Protein AF-A0A0K2SJX7-F1 (afdb_monomer_lite)

Sequence (72 aa):
MWAEEVASFPEEAANELETYVYRLIDPRNGETFYVGRGKGNRAEEVARFYVGKAIPEAYRKRGAANPVRYTW

pLDDT: mean 70.98, std 14.33, range [32.28, 87.62]

Foldseek 3Di:
DFDDQLDFDDPVCLVVVQKDKDFDADPVPRHTAEIDMDGGRVSNVVVVVPGPDDDDPVLDDVPPPYPHDPDD

Radius of gyration: 13.55 Å; chains: 1; bounding box: 34×31×35 Å

Structure (mmCIF, N/CA/C/O backbone):
data_AF-A0A0K2SJX7-F1
#
_entry.id   AF-A0A0K2SJX7-F1
#
loop_
_at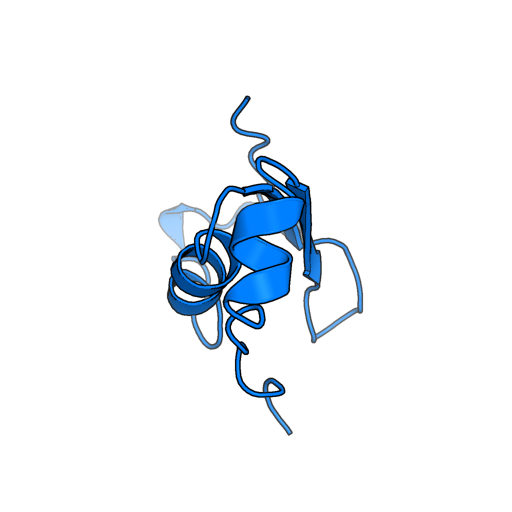om_site.group_PDB
_atom_site.id
_atom_site.type_symbol
_atom_site.label_atom_id
_atom_site.label_alt_id
_atom_site.label_comp_id
_atom_site.label_asym_id
_atom_site.label_entity_id
_atom_site.label_seq_id
_atom_site.pdbx_PDB_ins_code
_atom_site.Cartn_x
_atom_site.Cartn_y
_atom_site.Cartn_z
_atom_site.occupancy
_atom_site.B_iso_or_equiv
_atom_site.auth_seq_id
_atom_site.auth_comp_id
_atom_site.auth_asym_id
_atom_site.auth_atom_id
_atom_site.pdbx_PDB_model_num
ATOM 1 N N . MET A 1 1 ? -0.311 -18.826 -6.927 1.00 32.28 1 MET A N 1
ATOM 2 C CA . MET A 1 1 ? -1.362 -18.400 -5.983 1.00 32.28 1 MET A CA 1
ATOM 3 C C . MET A 1 1 ? -1.153 -16.903 -5.779 1.00 32.28 1 MET A C 1
ATOM 5 O O . MET A 1 1 ? -0.295 -16.534 -4.994 1.00 32.28 1 MET A O 1
ATOM 9 N N . TRP A 1 2 ? -1.724 -16.057 -6.643 1.00 42.59 2 TRP A N 1
ATOM 10 C CA . TRP A 1 2 ? -1.431 -14.615 -6.657 1.00 42.59 2 TRP A CA 1
ATOM 11 C C . TRP A 1 2 ? -2.440 -13.879 -5.780 1.00 42.59 2 TRP A C 1
ATOM 13 O O . TRP A 1 2 ? -3.628 -14.105 -5.963 1.00 42.59 2 TRP A O 1
ATOM 23 N N . ALA A 1 3 ? -1.904 -13.023 -4.902 1.00 46.25 3 ALA A N 1
ATOM 24 C CA . ALA A 1 3 ? -2.556 -12.022 -4.058 1.00 46.25 3 ALA A CA 1
ATOM 25 C C . ALA A 1 3 ? -3.773 -12.516 -3.260 1.00 46.25 3 ALA A C 1
ATOM 27 O O . ALA A 1 3 ? -4.857 -12.702 -3.805 1.00 46.25 3 ALA A O 1
ATOM 28 N N . GLU A 1 4 ? -3.604 -12.635 -1.939 1.00 57.38 4 GLU A N 1
ATOM 29 C CA . GLU A 1 4 ? -4.729 -12.406 -1.029 1.00 57.38 4 GLU A CA 1
ATOM 30 C C . GLU A 1 4 ? -5.450 -11.133 -1.487 1.00 57.38 4 GLU A C 1
ATOM 32 O O . GLU A 1 4 ? -4.795 -10.142 -1.837 1.00 57.38 4 GLU A O 1
ATOM 37 N N . GLU A 1 5 ? -6.778 -11.200 -1.597 1.00 62.75 5 GLU A N 1
ATOM 38 C CA . GLU A 1 5 ? -7.588 -10.062 -2.012 1.00 62.75 5 GLU A CA 1
ATOM 39 C C . GLU A 1 5 ? -7.165 -8.837 -1.207 1.00 62.75 5 GLU A C 1
ATOM 41 O O . GLU A 1 5 ? -7.012 -8.895 0.013 1.00 62.75 5 GLU A O 1
ATOM 46 N N . VAL A 1 6 ? -6.914 -7.731 -1.906 1.00 65.75 6 VAL A N 1
ATOM 47 C CA . VAL A 1 6 ? -6.604 -6.464 -1.255 1.00 65.75 6 VAL A CA 1
ATOM 48 C C . VAL A 1 6 ? -7.845 -6.069 -0.457 1.00 65.75 6 VAL A C 1
ATOM 50 O O . VAL A 1 6 ? -8.805 -5.557 -1.028 1.00 65.75 6 VAL A O 1
ATOM 53 N N . ALA A 1 7 ? -7.835 -6.372 0.837 1.00 69.25 7 ALA A N 1
ATOM 54 C CA . ALA A 1 7 ? -8.951 -6.122 1.727 1.00 69.25 7 ALA A CA 1
ATOM 55 C C . ALA A 1 7 ? -8.976 -4.648 2.148 1.00 69.25 7 ALA A C 1
ATOM 57 O O . ALA A 1 7 ? -7.942 -4.060 2.479 1.00 69.25 7 ALA A O 1
ATOM 58 N N . SER A 1 8 ? -10.173 -4.065 2.163 1.00 77.62 8 SER A N 1
ATOM 59 C CA . SER A 1 8 ? -10.423 -2.804 2.857 1.00 77.62 8 SER A CA 1
ATOM 60 C C . SER A 1 8 ? -10.230 -2.981 4.361 1.00 77.62 8 SER A C 1
ATOM 62 O O . SER A 1 8 ? -10.461 -4.057 4.918 1.00 77.62 8 SER A O 1
ATOM 64 N N . PHE A 1 9 ? -9.840 -1.899 5.032 1.00 78.94 9 PHE A N 1
ATOM 65 C CA . PHE A 1 9 ? -9.917 -1.865 6.486 1.00 78.94 9 PHE A CA 1
ATOM 66 C C . PHE A 1 9 ? -11.388 -1.965 6.920 1.00 78.94 9 PHE A C 1
ATOM 68 O O . PHE A 1 9 ? -12.256 -1.430 6.224 1.00 78.94 9 PHE A O 1
ATOM 75 N N . PRO A 1 10 ? -11.682 -2.594 8.073 1.00 84.62 10 PRO A N 1
ATOM 76 C CA . PRO A 1 10 ? -12.965 -2.405 8.739 1.00 84.62 10 PRO A CA 1
ATOM 77 C C . PRO A 1 10 ? -13.239 -0.911 8.929 1.00 84.62 10 PRO A C 1
ATOM 79 O O . PRO A 1 10 ? -12.314 -0.139 9.210 1.00 84.62 10 PRO A O 1
ATOM 82 N N . GLU A 1 11 ? -14.493 -0.499 8.766 1.00 81.94 11 GLU A N 1
ATOM 83 C CA . GLU A 1 11 ? -14.874 0.916 8.784 1.00 81.94 11 GLU A CA 1
ATOM 84 C C . GLU A 1 11 ? -14.530 1.572 10.130 1.00 81.94 11 GLU A C 1
ATOM 86 O O . GLU A 1 11 ? -14.043 2.703 10.170 1.00 81.94 11 GLU A O 1
ATOM 91 N N . GLU A 1 12 ? -14.664 0.828 11.230 1.00 85.81 12 GLU A N 1
ATOM 92 C CA . GLU A 1 12 ? -14.270 1.275 12.566 1.00 85.81 12 GLU A CA 1
ATOM 93 C C . GLU A 1 12 ? -12.765 1.567 12.650 1.00 85.81 12 GLU A C 1
ATOM 95 O O . GLU A 1 12 ? -12.364 2.630 13.121 1.00 85.81 12 GLU A O 1
ATOM 100 N N . ALA A 1 13 ? -11.927 0.671 12.119 1.00 81.69 13 ALA A N 1
ATOM 101 C CA . ALA A 1 13 ? -10.474 0.835 12.131 1.00 81.69 13 ALA A CA 1
ATOM 102 C C . ALA A 1 13 ? -10.021 1.999 11.236 1.00 81.69 13 ALA A C 1
ATOM 104 O O . ALA A 1 13 ? -9.116 2.754 11.590 1.00 81.69 13 ALA A O 1
ATOM 105 N N . ALA A 1 14 ? -10.662 2.173 10.078 1.00 81.06 14 ALA A N 1
ATOM 106 C CA . ALA A 1 14 ? -10.397 3.290 9.177 1.00 81.06 14 ALA A CA 1
ATOM 107 C C . ALA A 1 14 ? -10.718 4.651 9.820 1.00 81.06 14 ALA A C 1
ATOM 109 O O . ALA A 1 14 ? -9.985 5.620 9.595 1.00 81.06 14 ALA A O 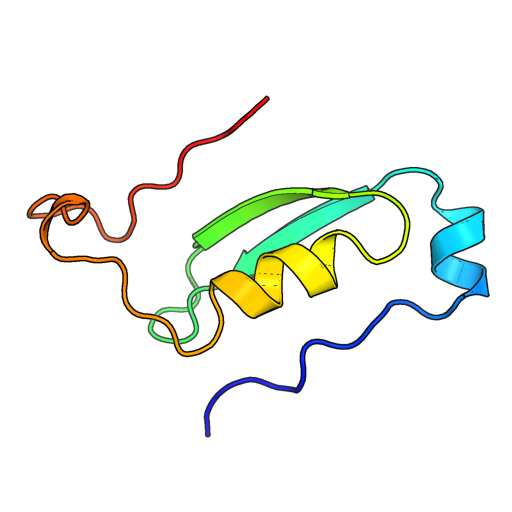1
ATOM 110 N N . ASN A 1 15 ? -11.792 4.711 10.613 1.00 82.94 15 ASN A N 1
ATOM 111 C CA . ASN A 1 15 ? -12.217 5.912 11.327 1.00 82.94 15 ASN A CA 1
ATOM 112 C C . ASN A 1 15 ? -11.312 6.228 12.526 1.00 82.94 15 ASN A C 1
ATOM 114 O O . ASN A 1 15 ? -10.971 7.391 12.726 1.00 82.94 15 ASN A O 1
ATOM 118 N N . GLU A 1 16 ? -10.883 5.216 13.284 1.00 87.31 16 GLU A N 1
ATOM 119 C CA . GLU A 1 16 ? -10.041 5.395 14.475 1.00 87.31 16 GLU A CA 1
ATOM 120 C C . GLU A 1 16 ? -8.588 5.746 14.136 1.00 87.31 16 GLU A C 1
ATOM 122 O O . GLU A 1 16 ? -7.972 6.567 14.812 1.00 87.31 16 GLU A O 1
ATOM 127 N N . LEU A 1 17 ? -8.029 5.157 13.071 1.00 84.25 17 LEU A N 1
ATOM 128 C CA . LEU A 1 17 ? -6.626 5.378 12.721 1.00 84.25 17 LEU A CA 1
ATOM 129 C C . LEU A 1 17 ? -6.345 6.818 12.285 1.00 84.25 17 LEU A C 1
ATOM 131 O O . LEU A 1 17 ? -5.221 7.267 12.481 1.00 84.25 17 LEU A O 1
ATOM 135 N N . GLU A 1 18 ? -7.326 7.517 11.692 1.00 83.19 18 GLU A N 1
ATOM 136 C CA . GLU A 1 18 ? -7.248 8.828 11.014 1.00 83.19 18 GLU A CA 1
ATOM 137 C C . GLU A 1 18 ? -6.187 8.927 9.901 1.00 83.19 18 GLU A C 1
ATOM 139 O O . GLU A 1 18 ? -6.483 9.364 8.788 1.00 83.19 18 GLU A O 1
ATOM 144 N N . THR A 1 19 ? -4.953 8.511 10.174 1.00 86.69 19 THR A N 1
ATOM 145 C CA . THR A 1 19 ? -3.822 8.400 9.264 1.00 86.69 19 THR A CA 1
ATOM 146 C C . THR A 1 19 ? -2.957 7.195 9.638 1.00 86.69 19 THR A C 1
ATOM 148 O O . THR A 1 19 ? -2.657 6.967 10.804 1.00 86.69 19 THR A O 1
ATOM 151 N N . TYR A 1 20 ? -2.471 6.455 8.646 1.00 85.12 20 TYR A N 1
ATOM 152 C CA . TYR A 1 20 ? -1.610 5.287 8.854 1.00 85.12 20 TYR A CA 1
ATOM 153 C C . TYR A 1 20 ? -0.502 5.210 7.799 1.00 85.12 20 TYR A C 1
ATOM 155 O O . TYR A 1 20 ? -0.515 5.934 6.801 1.00 85.12 20 TYR A O 1
ATOM 163 N N . VAL A 1 21 ? 0.472 4.324 8.010 1.00 85.25 21 VAL A N 1
ATOM 164 C CA . VAL A 1 21 ? 1.510 3.991 7.025 1.00 85.25 21 VAL A CA 1
ATOM 165 C C . VAL A 1 21 ? 1.318 2.543 6.594 1.00 85.25 21 VAL A C 1
ATOM 167 O O . VAL A 1 21 ? 1.171 1.662 7.436 1.00 85.25 21 VAL A O 1
ATOM 170 N N . TYR A 1 22 ? 1.323 2.295 5.288 1.00 83.69 22 TYR A N 1
ATOM 171 C CA . TYR A 1 22 ? 1.223 0.956 4.714 1.00 83.69 22 TYR A CA 1
ATOM 172 C C . TYR A 1 22 ? 2.437 0.652 3.846 1.00 83.69 22 TYR A C 1
ATOM 174 O O . TYR A 1 22 ? 3.047 1.550 3.259 1.00 83.69 22 TYR A O 1
ATOM 182 N N . ARG A 1 23 ? 2.769 -0.638 3.748 1.00 82.50 23 ARG A N 1
ATOM 183 C CA . ARG A 1 23 ? 3.761 -1.145 2.801 1.00 82.50 23 ARG A CA 1
ATOM 184 C C . ARG A 1 23 ? 3.116 -2.142 1.847 1.00 82.50 23 ARG A C 1
ATOM 186 O O . ARG A 1 23 ? 2.382 -3.020 2.290 1.00 82.50 23 ARG A O 1
ATOM 193 N N . LEU A 1 24 ? 3.415 -2.028 0.559 1.00 77.50 24 LEU A N 1
ATOM 194 C CA . LEU A 1 24 ? 3.146 -3.082 -0.415 1.00 77.50 24 LEU A CA 1
ATOM 195 C C . LEU A 1 24 ? 4.393 -3.954 -0.519 1.00 77.50 24 LEU A C 1
ATOM 197 O O . LEU A 1 24 ? 5.510 -3.436 -0.589 1.00 77.50 24 LEU A O 1
ATOM 201 N N . ILE A 1 25 ? 4.195 -5.265 -0.513 1.00 78.50 25 ILE A N 1
ATOM 202 C CA . ILE A 1 25 ? 5.263 -6.262 -0.584 1.00 78.50 25 ILE A CA 1
ATOM 203 C C . ILE A 1 25 ? 5.247 -6.875 -1.981 1.00 78.50 25 ILE A C 1
ATOM 205 O O . ILE A 1 25 ? 4.182 -7.203 -2.505 1.00 78.50 25 ILE A O 1
ATOM 209 N N . ASP A 1 26 ? 6.419 -7.024 -2.587 1.00 75.44 26 ASP A N 1
ATOM 210 C CA . ASP A 1 26 ? 6.570 -7.749 -3.839 1.00 75.44 26 ASP A CA 1
ATOM 211 C C . ASP A 1 26 ? 6.409 -9.257 -3.578 1.00 75.44 26 ASP A C 1
ATOM 213 O O . ASP A 1 26 ? 7.228 -9.855 -2.874 1.00 75.44 26 ASP A O 1
ATOM 217 N N . PRO A 1 27 ? 5.378 -9.915 -4.136 1.00 71.62 27 PRO A N 1
ATOM 218 C CA . PRO A 1 27 ? 5.113 -11.322 -3.849 1.00 71.62 27 PRO A CA 1
ATOM 219 C C . PRO A 1 27 ? 6.172 -12.271 -4.430 1.00 71.62 27 PRO A C 1
ATOM 221 O O . PRO A 1 27 ? 6.160 -13.458 -4.115 1.00 71.62 27 PRO A O 1
ATOM 224 N N . ARG A 1 28 ? 7.074 -11.788 -5.296 1.00 72.56 28 ARG A N 1
ATOM 225 C CA . ARG A 1 28 ? 8.104 -12.615 -5.945 1.00 72.56 28 ARG A CA 1
ATOM 226 C C . ARG A 1 28 ? 9.295 -12.882 -5.033 1.00 72.56 28 ARG A C 1
ATOM 228 O O . ARG A 1 28 ? 9.930 -13.923 -5.167 1.00 72.56 28 ARG A O 1
ATOM 235 N N . ASN A 1 29 ? 9.619 -11.937 -4.155 1.00 76.75 29 ASN A N 1
ATOM 236 C CA . ASN A 1 29 ? 10.816 -11.993 -3.315 1.00 76.75 29 ASN A CA 1
ATOM 237 C C . ASN A 1 29 ? 10.590 -11.530 -1.864 1.00 76.75 29 ASN A C 1
ATOM 239 O O . ASN A 1 29 ? 11.507 -11.629 -1.055 1.00 76.75 29 ASN A O 1
ATOM 243 N N . GLY A 1 30 ? 9.392 -11.050 -1.516 1.00 74.88 30 GLY A N 1
ATOM 244 C CA . GLY A 1 30 ? 9.067 -10.569 -0.173 1.00 74.88 30 GLY A CA 1
ATOM 245 C C . GLY A 1 30 ? 9.648 -9.191 0.161 1.00 74.88 30 GLY A C 1
ATOM 246 O O . GLY A 1 30 ? 9.523 -8.739 1.300 1.00 74.88 30 GLY A O 1
ATOM 247 N N . GLU A 1 31 ? 10.276 -8.506 -0.797 1.00 77.69 31 GLU A N 1
ATOM 248 C CA . GLU A 1 31 ? 10.856 -7.182 -0.575 1.00 77.69 31 GLU A CA 1
ATOM 249 C C . GLU A 1 31 ? 9.784 -6.089 -0.565 1.00 77.69 31 GLU A C 1
ATOM 251 O O . GLU A 1 31 ? 8.688 -6.230 -1.109 1.00 77.69 31 GLU A O 1
ATOM 256 N N . THR A 1 32 ? 10.097 -4.954 0.060 1.00 78.00 32 THR A N 1
ATOM 257 C CA . THR A 1 32 ? 9.184 -3.808 0.056 1.00 78.00 32 THR A CA 1
ATOM 258 C C . THR A 1 32 ? 9.144 -3.174 -1.333 1.00 78.00 32 THR A C 1
ATOM 260 O O . THR A 1 32 ? 10.153 -2.691 -1.839 1.00 78.00 32 THR A O 1
ATOM 263 N N . PHE A 1 33 ? 7.953 -3.149 -1.926 1.00 73.75 33 PHE A N 1
ATOM 264 C CA . PHE A 1 33 ? 7.660 -2.555 -3.228 1.00 73.75 33 PHE A CA 1
ATOM 265 C C . PHE A 1 33 ? 7.288 -1.071 -3.116 1.00 73.75 33 PHE A C 1
ATOM 267 O O . PHE A 1 33 ? 7.652 -0.260 -3.963 1.00 73.75 33 PHE A O 1
ATOM 274 N N . TYR A 1 34 ? 6.526 -0.704 -2.086 1.00 77.56 34 TYR A N 1
ATOM 275 C CA . TYR A 1 34 ? 6.019 0.655 -1.902 1.00 77.56 34 TYR A CA 1
ATOM 276 C C . TYR A 1 34 ? 5.761 0.917 -0.426 1.00 77.56 34 TYR A C 1
ATOM 278 O O . TYR A 1 34 ? 5.318 0.019 0.284 1.00 77.56 34 TYR A O 1
ATOM 286 N N . VAL A 1 35 ? 6.001 2.145 0.023 1.00 82.75 35 VAL A N 1
ATOM 287 C CA . VAL A 1 35 ? 5.580 2.628 1.340 1.00 82.75 35 VAL A CA 1
ATOM 288 C C . VAL A 1 35 ? 4.816 3.921 1.125 1.00 82.75 35 VAL A C 1
ATOM 290 O O . VAL A 1 35 ? 5.310 4.815 0.439 1.00 82.75 35 VAL A O 1
ATOM 293 N N . GLY A 1 36 ? 3.624 4.020 1.701 1.00 83.38 36 GLY A N 1
ATOM 294 C CA . GLY A 1 36 ? 2.788 5.206 1.582 1.00 83.38 36 GLY A CA 1
ATOM 295 C C . GLY A 1 36 ? 2.071 5.532 2.878 1.00 83.38 36 GLY A C 1
ATOM 296 O O . GLY A 1 36 ? 1.808 4.659 3.706 1.00 83.38 36 GLY A O 1
ATOM 297 N N . ARG A 1 37 ? 1.734 6.810 3.043 1.00 86.56 37 ARG A N 1
ATOM 298 C CA . ARG A 1 37 ? 0.766 7.254 4.045 1.00 86.56 37 ARG A CA 1
ATOM 299 C C . ARG A 1 37 ? -0.643 7.086 3.474 1.00 86.56 37 ARG A C 1
ATOM 301 O O . ARG A 1 37 ? -0.888 7.406 2.310 1.00 86.56 37 ARG A O 1
ATOM 308 N N . GLY A 1 38 ? -1.560 6.572 4.280 1.00 86.12 38 GLY A N 1
ATOM 309 C CA . GLY A 1 38 ? -2.959 6.372 3.925 1.00 86.12 38 GLY A CA 1
ATOM 310 C C . GLY A 1 38 ? -3.905 6.986 4.949 1.00 86.12 38 GLY A C 1
ATOM 311 O O . GLY A 1 38 ? -3.528 7.253 6.087 1.00 86.12 38 GLY A O 1
ATOM 312 N N . LYS A 1 39 ? -5.141 7.205 4.510 1.00 87.62 39 LYS A N 1
ATOM 313 C CA . LYS A 1 39 ? -6.329 7.494 5.318 1.00 87.62 39 LYS A CA 1
ATOM 314 C C . LYS A 1 39 ? -7.489 6.731 4.679 1.00 87.62 39 LYS A C 1
ATOM 316 O O . LYS A 1 39 ? -7.515 6.611 3.452 1.00 87.62 39 LYS A O 1
ATOM 321 N N . GLY A 1 40 ? -8.406 6.185 5.476 1.00 86.75 40 GLY A N 1
ATOM 322 C CA . GLY A 1 40 ? -9.487 5.342 4.954 1.00 86.75 40 GLY A CA 1
ATOM 323 C C . GLY A 1 40 ? -8.961 4.177 4.105 1.00 86.75 40 GLY A C 1
ATOM 324 O O . GLY A 1 40 ? -7.955 3.559 4.449 1.00 86.75 40 GLY A O 1
ATOM 325 N N . ASN A 1 41 ? -9.564 3.943 2.938 1.00 83.31 41 ASN A N 1
ATOM 326 C CA . ASN A 1 41 ? -9.225 2.824 2.043 1.00 83.31 41 ASN A CA 1
ATOM 327 C C . ASN A 1 41 ? -8.086 3.118 1.048 1.00 83.31 41 ASN A C 1
ATOM 329 O O . ASN A 1 41 ? -7.908 2.399 0.067 1.00 83.31 41 ASN A O 1
ATOM 333 N N . ARG A 1 42 ? -7.268 4.150 1.297 1.00 83.25 42 ARG A N 1
ATOM 334 C CA . ARG A 1 42 ? -6.189 4.564 0.383 1.00 83.25 42 ARG A CA 1
ATOM 335 C C . ARG A 1 42 ? -5.210 3.437 0.029 1.00 83.25 42 ARG A C 1
ATOM 337 O O . ARG A 1 42 ? -4.774 3.355 -1.116 1.00 83.25 42 ARG A O 1
ATOM 344 N N . ALA A 1 43 ? -4.851 2.583 0.989 1.00 80.31 43 ALA A N 1
ATOM 345 C CA . ALA A 1 43 ? -3.972 1.445 0.722 1.00 80.31 43 ALA A CA 1
ATOM 346 C C . ALA A 1 43 ? -4.577 0.458 -0.285 1.00 80.31 43 ALA A C 1
ATOM 348 O O . ALA A 1 43 ? -3.849 -0.046 -1.139 1.00 80.31 43 ALA A O 1
ATOM 349 N N . GLU A 1 44 ? -5.893 0.230 -0.226 1.00 82.56 44 GLU A N 1
ATOM 350 C CA . GLU A 1 44 ? -6.596 -0.645 -1.165 1.00 82.56 44 GLU A CA 1
ATOM 351 C C . GLU A 1 44 ? -6.562 -0.069 -2.584 1.00 82.56 44 GLU A C 1
ATOM 353 O O . GLU A 1 44 ? -6.187 -0.760 -3.535 1.00 82.56 44 GLU A O 1
ATOM 358 N N . GLU A 1 45 ? -6.908 1.214 -2.723 1.00 83.88 45 GLU A N 1
ATOM 359 C CA . GLU A 1 45 ? -6.901 1.904 -4.015 1.00 83.88 45 GLU A CA 1
ATOM 360 C C . GLU A 1 45 ? -5.529 1.813 -4.679 1.00 83.88 45 GLU A C 1
ATOM 362 O O . GLU A 1 45 ? -5.421 1.456 -5.851 1.00 83.88 45 GLU A O 1
ATOM 367 N N . VAL A 1 46 ? -4.473 2.109 -3.915 1.00 78.62 46 VAL A N 1
ATOM 368 C CA . VAL A 1 46 ? -3.096 2.076 -4.405 1.00 78.62 46 VAL A CA 1
ATOM 369 C C . VAL A 1 46 ? -2.702 0.649 -4.760 1.00 78.62 46 VAL A C 1
ATOM 371 O O . VAL A 1 46 ? -2.210 0.423 -5.862 1.00 78.62 46 VAL A O 1
ATOM 374 N N . ALA A 1 47 ? -2.980 -0.333 -3.902 1.00 76.81 47 ALA A N 1
ATOM 375 C CA . ALA A 1 47 ? -2.680 -1.729 -4.193 1.00 76.81 47 ALA A CA 1
ATOM 376 C C . ALA A 1 47 ? -3.361 -2.218 -5.486 1.00 76.81 47 ALA A C 1
ATOM 378 O O . ALA A 1 47 ? -2.691 -2.858 -6.295 1.00 76.81 47 ALA A O 1
ATOM 379 N N . ARG A 1 48 ? -4.621 -1.854 -5.772 1.00 79.88 48 ARG A N 1
ATOM 380 C CA . ARG A 1 48 ? -5.307 -2.227 -7.032 1.00 79.88 48 ARG A CA 1
ATOM 381 C C . ARG A 1 48 ? -4.594 -1.748 -8.300 1.00 79.88 48 ARG A C 1
ATOM 383 O O . ARG A 1 48 ? -4.680 -2.420 -9.328 1.00 79.88 48 ARG A O 1
ATOM 390 N N . PHE A 1 49 ? -3.872 -0.628 -8.255 1.00 75.69 49 PHE A N 1
ATOM 391 C CA . PHE A 1 49 ? -3.071 -0.174 -9.399 1.00 75.69 49 PHE A CA 1
ATOM 392 C C . PHE A 1 49 ? -1.845 -1.055 -9.662 1.00 75.69 49 PHE A C 1
ATOM 394 O O . PHE A 1 49 ? -1.372 -1.111 -10.798 1.00 75.69 49 PHE A O 1
ATOM 401 N N . TYR A 1 50 ? -1.329 -1.734 -8.636 1.00 72.00 50 TYR A N 1
ATOM 402 C CA . TYR A 1 50 ? -0.077 -2.488 -8.710 1.00 72.00 50 TYR A CA 1
ATOM 403 C C . TYR A 1 50 ? -0.277 -4.009 -8.725 1.00 72.00 50 TYR A C 1
ATOM 405 O O . TYR A 1 50 ? 0.506 -4.714 -9.363 1.00 72.00 50 TYR A O 1
ATOM 413 N N . VAL A 1 51 ? -1.320 -4.541 -8.077 1.00 70.38 51 VAL A N 1
ATOM 414 C CA . VAL A 1 51 ? -1.573 -5.988 -8.017 1.00 70.38 51 VAL A CA 1
ATOM 415 C C . VAL A 1 51 ? -1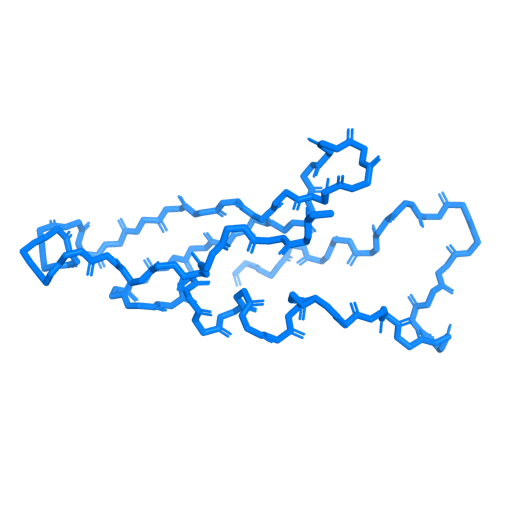.8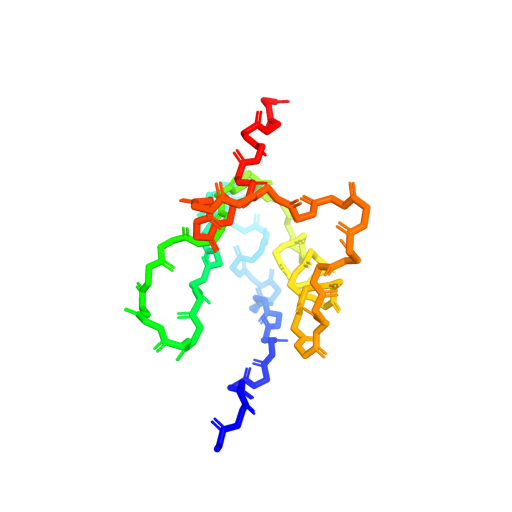21 -6.541 -9.419 1.00 70.38 51 VAL A C 1
ATOM 417 O O . VAL A 1 51 ? -2.684 -6.079 -10.163 1.00 70.38 51 VAL A O 1
ATOM 420 N N . GLY A 1 52 ? -1.027 -7.546 -9.798 1.00 67.19 52 GLY A N 1
ATOM 421 C CA . GLY A 1 52 ? -1.11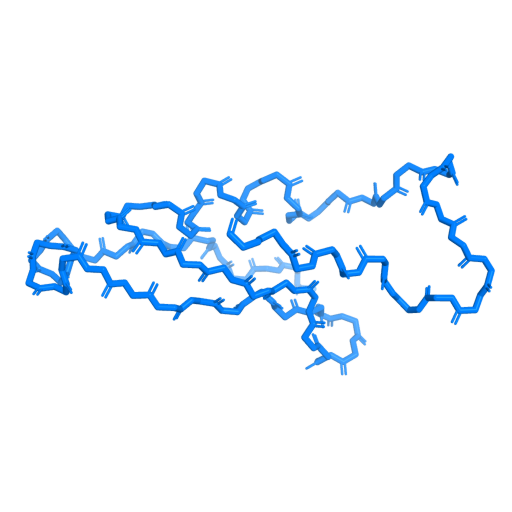9 -8.204 -11.105 1.00 67.19 52 GLY A CA 1
ATOM 422 C C . GLY A 1 52 ? -0.686 -7.330 -12.289 1.00 67.19 52 GLY A C 1
ATOM 423 O O . GLY A 1 52 ? -0.846 -7.743 -13.438 1.00 67.19 52 GLY A O 1
ATOM 424 N N . LYS A 1 53 ? -0.135 -6.134 -12.047 1.00 68.19 53 LYS A N 1
ATOM 425 C CA . LYS A 1 53 ? 0.367 -5.237 -13.093 1.00 68.19 53 LYS A CA 1
ATOM 426 C C . LYS A 1 53 ? 1.892 -5.260 -13.112 1.00 68.19 53 LYS A C 1
ATOM 428 O O . LYS A 1 53 ? 2.553 -5.053 -12.100 1.00 68.19 53 LYS A O 1
ATOM 433 N N . ALA A 1 54 ? 2.465 -5.491 -14.290 1.00 65.94 54 ALA A N 1
ATOM 434 C CA . ALA A 1 54 ? 3.894 -5.314 -14.502 1.00 65.94 54 ALA A CA 1
ATOM 435 C C . ALA A 1 54 ? 4.193 -3.837 -14.780 1.00 65.94 54 ALA A C 1
ATOM 437 O O . ALA A 1 54 ? 3.471 -3.186 -15.535 1.00 65.94 54 ALA A O 1
ATOM 438 N N . ILE A 1 55 ? 5.293 -3.319 -14.232 1.00 65.44 55 ILE A N 1
ATOM 439 C CA . ILE A 1 55 ? 5.760 -1.967 -14.558 1.00 65.44 55 ILE A CA 1
ATOM 440 C C . ILE A 1 55 ? 6.020 -1.889 -16.069 1.00 65.44 55 ILE A C 1
ATOM 442 O O . ILE A 1 55 ? 6.688 -2.792 -16.588 1.00 65.44 55 ILE A O 1
ATOM 446 N N . PRO A 1 56 ? 5.515 -0.865 -16.783 1.00 69.19 56 PRO A N 1
ATOM 447 C CA . PRO A 1 56 ? 5.795 -0.696 -18.205 1.00 69.19 56 PRO A CA 1
ATOM 448 C C . PRO A 1 56 ? 7.299 -0.635 -18.483 1.00 69.19 56 PRO A C 1
ATOM 450 O O . PRO A 1 56 ? 8.048 -0.063 -17.693 1.00 69.19 56 PRO A O 1
ATOM 453 N N . GLU A 1 57 ? 7.730 -1.182 -19.623 1.00 65.25 57 GLU A N 1
ATOM 454 C CA . GLU A 1 57 ? 9.142 -1.237 -20.045 1.00 65.25 57 GLU A CA 1
ATOM 455 C C . GLU A 1 57 ? 9.844 0.127 -19.911 1.00 65.25 57 GLU A C 1
ATOM 457 O O . GLU A 1 57 ? 10.944 0.209 -19.376 1.00 65.25 57 GLU A O 1
ATOM 462 N N . ALA A 1 58 ? 9.155 1.212 -20.288 1.00 68.75 58 ALA A N 1
ATOM 463 C CA . ALA A 1 58 ? 9.661 2.586 -20.229 1.00 68.75 58 ALA A CA 1
ATOM 464 C C . ALA A 1 58 ? 10.071 3.057 -18.819 1.00 68.75 58 ALA A C 1
ATOM 466 O O . ALA A 1 58 ? 10.876 3.977 -18.683 1.00 68.75 58 ALA A O 1
ATOM 467 N N . TYR A 1 59 ? 9.532 2.435 -17.767 1.00 65.12 59 TYR A N 1
ATOM 468 C CA . TYR A 1 59 ? 9.858 2.745 -16.374 1.00 65.12 59 TYR A CA 1
ATOM 469 C C . TYR A 1 59 ? 10.763 1.685 -15.724 1.00 65.12 59 TYR A C 1
ATOM 471 O O . TYR A 1 59 ? 11.173 1.859 -14.575 1.00 65.12 59 TYR A O 1
ATOM 479 N N . ARG A 1 60 ? 11.114 0.602 -16.436 1.00 64.75 60 ARG A N 1
ATOM 480 C CA . ARG A 1 60 ? 12.047 -0.422 -15.947 1.00 64.75 60 ARG A CA 1
ATOM 481 C C . ARG A 1 60 ? 13.481 0.082 -16.093 1.00 64.75 60 ARG A C 1
ATOM 483 O O . ARG A 1 60 ? 13.945 0.370 -17.190 1.00 64.75 60 ARG A O 1
ATOM 490 N N . LYS A 1 61 ? 14.217 0.156 -14.983 1.00 60.72 61 LYS A N 1
ATOM 491 C CA . LYS A 1 61 ? 15.669 0.392 -15.001 1.00 60.72 61 LYS A CA 1
ATOM 492 C C . LYS A 1 61 ? 16.402 -0.937 -14.828 1.00 60.72 61 LYS A C 1
ATOM 494 O O . LYS A 1 61 ? 16.077 -1.704 -13.925 1.00 60.72 61 LYS A O 1
ATOM 499 N N . ARG A 1 62 ? 17.401 -1.212 -15.676 1.00 50.62 62 ARG A N 1
ATOM 500 C CA . ARG A 1 62 ? 18.226 -2.430 -15.595 1.00 50.62 62 ARG A CA 1
ATOM 501 C C . ARG A 1 62 ? 18.938 -2.474 -14.237 1.00 50.62 62 ARG A C 1
ATOM 503 O O . ARG A 1 62 ? 19.659 -1.542 -13.903 1.00 50.62 62 ARG A O 1
ATOM 510 N N . GLY A 1 63 ? 18.707 -3.533 -13.462 1.00 56.12 63 GLY A N 1
ATOM 511 C CA . GLY A 1 63 ? 19.266 -3.695 -12.113 1.00 56.12 63 GLY A CA 1
ATOM 512 C C . GLY A 1 63 ? 18.459 -3.044 -10.982 1.00 56.12 63 GLY A C 1
ATOM 513 O O . GLY A 1 63 ? 18.809 -3.231 -9.823 1.00 56.12 63 GLY A O 1
ATOM 514 N N . ALA A 1 64 ? 17.368 -2.328 -11.275 1.00 52.75 64 ALA A N 1
ATOM 515 C CA . ALA A 1 64 ? 16.425 -1.904 -10.244 1.00 52.75 64 ALA A CA 1
ATOM 516 C C . ALA A 1 64 ? 15.404 -3.026 -10.004 1.00 52.75 64 ALA A C 1
ATOM 518 O O . ALA A 1 64 ? 14.625 -3.343 -10.901 1.00 52.75 64 ALA A O 1
ATOM 519 N N . ALA A 1 65 ? 15.386 -3.606 -8.799 1.00 48.75 65 ALA A N 1
ATOM 520 C CA . ALA A 1 65 ? 14.355 -4.574 -8.405 1.00 48.75 65 ALA A CA 1
ATOM 521 C C . ALA A 1 65 ? 12.948 -3.941 -8.442 1.00 48.75 65 ALA A C 1
ATOM 523 O O . ALA A 1 65 ? 11.964 -4.599 -8.779 1.00 48.75 65 ALA A O 1
ATOM 524 N N . ASN A 1 66 ? 12.869 -2.631 -8.187 1.00 49.50 66 ASN A N 1
ATOM 525 C CA . ASN A 1 66 ? 11.693 -1.801 -8.398 1.00 49.50 66 ASN A CA 1
ATOM 526 C C . ASN A 1 66 ? 12.065 -0.315 -8.304 1.00 49.50 66 ASN A C 1
ATOM 528 O O . ASN A 1 66 ? 12.805 0.045 -7.387 1.00 49.50 66 ASN A O 1
ATOM 532 N N . PRO A 1 67 ? 11.583 0.586 -9.177 1.00 52.06 67 PRO A N 1
ATOM 533 C CA . PRO A 1 67 ? 11.721 2.019 -8.955 1.00 52.06 67 PRO A CA 1
ATOM 534 C C . PRO A 1 67 ? 10.735 2.474 -7.864 1.00 52.06 67 PRO A C 1
ATOM 536 O O . PRO A 1 67 ? 9.714 3.093 -8.156 1.00 52.06 67 PRO A O 1
ATOM 539 N N . VAL A 1 68 ? 11.044 2.180 -6.597 1.00 51.78 68 VAL A N 1
ATOM 540 C CA . VAL A 1 68 ? 10.334 2.747 -5.443 1.00 51.78 68 VAL A CA 1
ATOM 541 C C . VAL A 1 68 ? 10.588 4.253 -5.443 1.00 51.78 68 VAL A C 1
ATOM 543 O O . VAL A 1 68 ? 11.678 4.718 -5.113 1.00 51.78 68 VAL A O 1
ATOM 546 N N . ARG A 1 69 ? 9.603 5.041 -5.877 1.00 45.66 69 ARG A N 1
ATOM 547 C CA . ARG A 1 69 ? 9.605 6.488 -5.656 1.00 45.66 69 ARG A CA 1
ATOM 548 C C . ARG A 1 69 ? 8.886 6.736 -4.339 1.00 45.66 69 ARG A C 1
ATOM 550 O O . ARG A 1 69 ? 7.671 6.586 -4.274 1.00 45.66 69 ARG A O 1
ATOM 557 N N . TYR A 1 70 ? 9.639 7.104 -3.306 1.00 37.50 70 TYR A N 1
ATOM 558 C CA . TYR A 1 70 ? 9.072 7.716 -2.110 1.00 37.50 70 TYR A CA 1
ATOM 559 C C . TYR A 1 70 ? 8.441 9.044 -2.534 1.00 37.50 70 TYR A C 1
ATOM 561 O O . TYR A 1 70 ? 9.148 10.013 -2.800 1.00 37.50 70 TYR A O 1
ATOM 569 N N . THR A 1 71 ? 7.123 9.074 -2.691 1.00 34.78 71 THR A N 1
ATOM 570 C CA . THR A 1 71 ? 6.382 10.335 -2.764 1.00 34.78 71 THR A CA 1
ATOM 571 C C . THR A 1 71 ? 6.103 10.763 -1.330 1.00 34.78 71 THR A C 1
ATOM 573 O O . THR A 1 71 ? 5.405 10.038 -0.618 1.00 34.78 71 THR A O 1
ATOM 576 N N . TRP A 1 72 ? 6.722 11.867 -0.910 1.00 47.53 72 T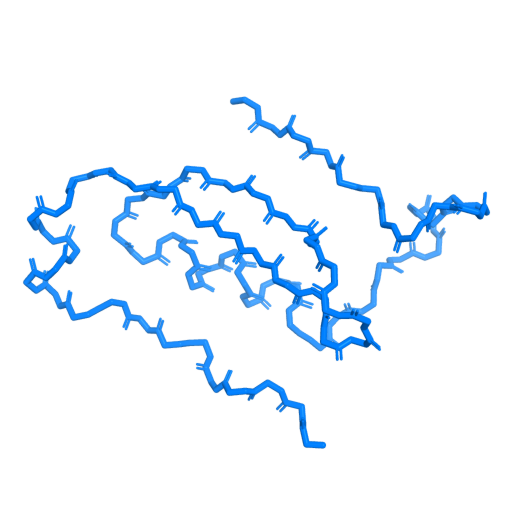RP A N 1
ATOM 577 C CA . TRP A 1 72 ? 6.451 12.537 0.363 1.00 47.53 72 TRP A CA 1
ATOM 578 C C . TRP A 1 72 ? 5.067 13.186 0.372 1.00 47.53 72 TRP A C 1
ATOM 580 O O . TRP A 1 72 ? 4.613 13.626 -0.711 1.00 47.53 72 TRP A O 1
#

Secondary structure (DSSP, 8-state):
------PPPPHHHHHHHSSEEEEEE-TTT--EEEEEEESTTHHHHHHHHHTT-PPPGGGPPTT-S-------

Organism: Limnochorda pilosa (NCBI:txid1555112)